Protein AF-A0A256YM13-F1 (afdb_monomer)

Radius of gyration: 19.07 Å; Cα contacts (8 Å, |Δi|>4): 186; chains: 1; bounding box: 47×31×53 Å

Structure (mmCIF, N/CA/C/O backbone):
data_AF-A0A256YM13-F1
#
_entry.id   AF-A0A256YM13-F1
#
loop_
_atom_site.group_PDB
_atom_site.id
_atom_site.type_symbol
_atom_site.label_atom_id
_atom_site.label_alt_id
_atom_site.label_comp_id
_atom_site.label_asym_id
_atom_site.label_entity_id
_atom_site.label_seq_id
_atom_site.pdbx_PDB_ins_code
_atom_site.Cartn_x
_atom_site.Cartn_y
_atom_site.Cartn_z
_atom_site.occupancy
_atom_site.B_iso_or_equiv
_atom_site.auth_seq_id
_atom_site.auth_comp_id
_atom_site.auth_asym_id
_atom_site.auth_atom_id
_atom_site.pdbx_PDB_model_num
ATOM 1 N N . MET A 1 1 ? 4.763 6.037 -4.312 1.00 96.31 1 MET A N 1
ATOM 2 C CA . MET A 1 1 ? 4.524 4.605 -4.057 1.00 96.31 1 MET A CA 1
ATOM 3 C C . MET A 1 1 ? 5.731 4.030 -3.346 1.00 96.31 1 MET A C 1
ATOM 5 O O . MET A 1 1 ? 6.830 4.497 -3.605 1.00 96.31 1 MET A O 1
ATOM 9 N N . TYR A 1 2 ? 5.527 3.063 -2.463 1.00 98.12 2 TYR A N 1
ATOM 10 C CA . TYR A 1 2 ? 6.600 2.208 -1.965 1.00 98.12 2 TYR A CA 1
ATOM 11 C C . TYR A 1 2 ? 6.853 1.097 -2.977 1.00 98.12 2 TYR A C 1
ATOM 13 O O . TYR A 1 2 ? 5.894 0.440 -3.382 1.00 98.12 2 TYR A O 1
ATOM 21 N N . ILE A 1 3 ? 8.101 0.906 -3.399 1.00 98.44 3 ILE A N 1
ATOM 22 C CA . ILE A 1 3 ? 8.493 -0.212 -4.262 1.00 98.44 3 ILE A CA 1
ATOM 23 C C . ILE A 1 3 ? 8.425 -1.504 -3.448 1.00 98.44 3 ILE A C 1
ATOM 25 O O . ILE A 1 3 ? 8.976 -1.579 -2.35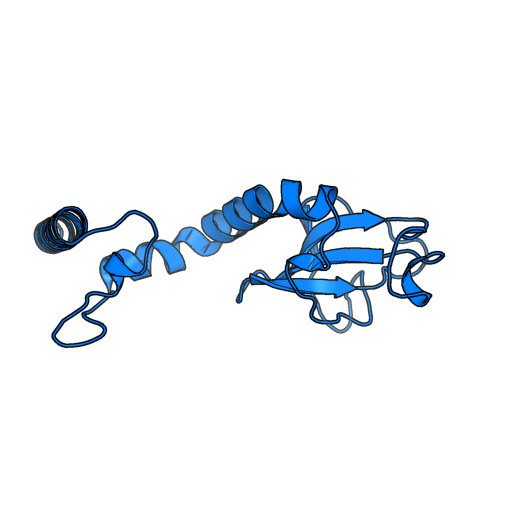2 1.00 98.44 3 ILE A O 1
ATOM 29 N N . ILE A 1 4 ? 7.721 -2.508 -3.965 1.00 98.44 4 ILE A N 1
ATOM 30 C CA . ILE A 1 4 ? 7.563 -3.822 -3.316 1.00 98.44 4 ILE A CA 1
ATOM 31 C C . ILE A 1 4 ? 8.177 -4.951 -4.142 1.00 98.44 4 ILE A C 1
ATOM 33 O O . ILE A 1 4 ? 8.433 -6.019 -3.598 1.00 98.44 4 ILE A O 1
ATOM 37 N N . ASP A 1 5 ? 8.454 -4.717 -5.424 1.00 97.69 5 ASP A N 1
ATOM 38 C CA . ASP A 1 5 ? 9.276 -5.592 -6.256 1.00 97.69 5 ASP A CA 1
ATOM 39 C C . ASP A 1 5 ? 9.888 -4.797 -7.414 1.00 97.69 5 ASP A C 1
ATOM 41 O O . ASP A 1 5 ? 9.279 -3.845 -7.915 1.00 97.69 5 ASP A O 1
ATOM 45 N N . PHE A 1 6 ? 11.081 -5.194 -7.846 1.00 97.19 6 PHE A N 1
ATOM 46 C CA . PHE A 1 6 ? 11.759 -4.625 -9.003 1.00 97.19 6 PHE A CA 1
A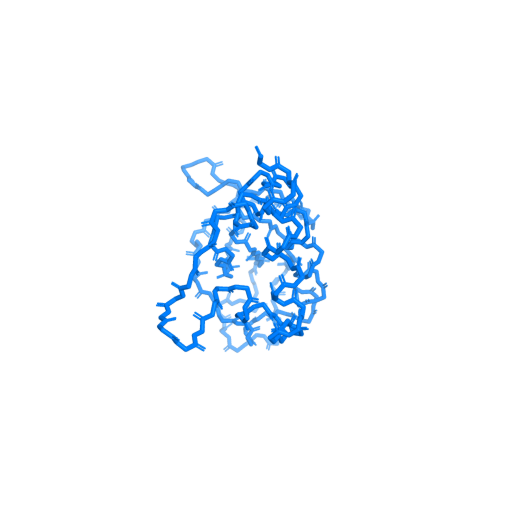TOM 47 C C . PHE A 1 6 ? 12.406 -5.735 -9.834 1.00 97.19 6 PHE A C 1
ATOM 49 O O . PHE A 1 6 ? 13.348 -6.403 -9.413 1.00 97.19 6 PHE A O 1
ATOM 56 N N . MET A 1 7 ? 11.906 -5.895 -11.054 1.00 95.19 7 MET A N 1
ATOM 57 C CA . MET A 1 7 ? 12.349 -6.885 -12.024 1.00 95.19 7 MET A CA 1
ATOM 58 C C . MET A 1 7 ? 13.135 -6.181 -13.124 1.00 95.19 7 MET A C 1
ATOM 60 O O . MET A 1 7 ? 12.561 -5.677 -14.086 1.00 95.19 7 MET A O 1
ATOM 64 N N . GLU A 1 8 ? 14.460 -6.139 -12.989 1.00 92.75 8 GLU A N 1
ATOM 65 C CA . GLU A 1 8 ? 15.347 -5.420 -13.917 1.00 92.75 8 GLU A CA 1
ATOM 66 C C . GLU A 1 8 ? 15.274 -5.951 -15.357 1.00 92.75 8 GLU A C 1
ATOM 68 O O . GLU A 1 8 ? 15.376 -5.178 -16.304 1.00 92.75 8 GLU A O 1
ATOM 73 N N . LEU A 1 9 ? 15.051 -7.256 -15.526 1.00 91.25 9 LEU A N 1
ATOM 74 C CA . LEU A 1 9 ? 14.951 -7.908 -16.838 1.00 91.25 9 LEU A CA 1
ATOM 75 C C . LEU A 1 9 ? 13.499 -8.191 -17.267 1.00 91.25 9 LEU A C 1
ATOM 77 O O . LEU A 1 9 ? 13.279 -8.755 -18.336 1.00 91.25 9 LEU A O 1
ATOM 81 N N . GLY A 1 10 ? 12.517 -7.790 -16.456 1.00 90.50 10 GLY A N 1
ATOM 82 C CA . GLY A 1 10 ? 11.112 -8.162 -16.622 1.00 90.50 10 GLY A CA 1
ATOM 83 C C . GLY A 1 10 ? 10.759 -9.524 -16.020 1.00 90.50 10 GLY A C 1
ATOM 84 O O . GLY A 1 10 ? 11.551 -10.137 -15.302 1.00 90.50 10 GLY A O 1
ATOM 85 N N . ASN A 1 11 ? 9.540 -9.983 -16.301 1.00 86.81 11 ASN A N 1
ATOM 86 C CA . ASN A 1 11 ? 8.965 -11.227 -15.795 1.00 86.81 11 ASN A CA 1
ATOM 87 C C . ASN A 1 11 ? 8.602 -12.168 -16.954 1.00 86.81 11 ASN A C 1
ATOM 89 O O . ASN A 1 11 ? 7.517 -12.043 -17.525 1.00 86.81 11 ASN A O 1
ATOM 93 N N . PRO A 1 12 ? 9.455 -13.144 -17.310 1.00 84.56 12 PRO A N 1
ATOM 94 C CA . PRO A 1 12 ? 9.195 -14.051 -18.433 1.00 84.56 12 PRO A CA 1
ATOM 95 C C . PRO A 1 12 ? 7.883 -14.838 -18.311 1.00 84.56 12 PRO A C 1
ATOM 97 O O . PRO A 1 12 ? 7.276 -15.195 -19.321 1.00 84.56 12 PRO A O 1
ATOM 100 N N . SER A 1 13 ? 7.437 -15.080 -17.077 1.00 82.38 13 SER A N 1
ATOM 101 C CA . SER A 1 13 ? 6.206 -15.802 -16.753 1.00 82.38 13 SER A CA 1
ATOM 102 C C . SER A 1 13 ? 4.973 -14.895 -16.693 1.00 82.38 13 SER A C 1
ATOM 104 O O . SER A 1 13 ? 3.890 -15.369 -16.347 1.00 82.38 13 SER A O 1
ATOM 106 N N . ASP A 1 14 ? 5.107 -13.601 -17.004 1.00 81.69 14 ASP A N 1
ATOM 107 C CA . ASP A 1 14 ? 3.980 -12.676 -16.975 1.00 81.69 14 ASP A CA 1
ATOM 108 C C . ASP A 1 14 ? 2.949 -13.016 -18.055 1.00 81.69 14 ASP A C 1
ATOM 110 O O . ASP A 1 14 ? 3.265 -13.389 -19.198 1.00 81.69 14 ASP A O 1
ATOM 114 N N . ARG A 1 15 ? 1.680 -12.853 -17.687 1.00 79.75 15 ARG A N 1
ATOM 115 C CA . ARG A 1 15 ? 0.559 -13.009 -18.612 1.00 79.75 15 ARG A CA 1
ATOM 116 C C . ARG A 1 15 ? 0.549 -11.893 -19.663 1.00 79.75 15 ARG A C 1
ATOM 118 O O . ARG A 1 15 ? 0.091 -12.137 -20.775 1.00 79.75 15 ARG A O 1
ATOM 125 N N . HIS A 1 16 ? 1.080 -10.717 -19.327 1.00 78.50 16 HIS A N 1
ATOM 126 C CA . HIS A 1 16 ? 1.183 -9.549 -20.192 1.00 78.50 16 HIS A CA 1
ATOM 127 C C . HIS A 1 16 ? 2.510 -9.595 -20.977 1.00 78.50 16 HIS A C 1
ATOM 129 O O . HIS A 1 16 ? 3.587 -9.527 -20.374 1.00 78.50 16 HIS A O 1
ATOM 135 N N . PRO A 1 17 ? 2.483 -9.750 -22.316 1.00 81.19 17 PRO A N 1
ATOM 136 C CA . PRO A 1 17 ? 3.693 -9.892 -23.131 1.00 81.19 17 PRO A CA 1
ATOM 137 C C . PRO A 1 17 ? 4.696 -8.741 -22.990 1.00 81.19 17 PRO A C 1
ATOM 139 O O . PRO A 1 17 ? 5.904 -8.964 -23.047 1.00 81.19 17 PRO A O 1
ATOM 142 N N . GLU A 1 18 ? 4.206 -7.521 -22.783 1.00 77.62 18 GLU A N 1
ATOM 143 C CA . GLU A 1 18 ? 5.000 -6.311 -22.598 1.00 77.62 18 GLU A CA 1
ATOM 144 C C . GLU A 1 18 ? 5.922 -6.384 -21.374 1.00 77.62 18 GLU A C 1
ATOM 146 O O . GLU A 1 18 ? 6.983 -5.770 -21.385 1.00 77.62 18 GLU A O 1
ATOM 151 N N . HIS A 1 19 ? 5.577 -7.160 -20.345 1.00 79.88 19 HIS A N 1
ATOM 152 C CA . HIS A 1 19 ? 6.342 -7.250 -19.096 1.00 79.88 19 HIS A CA 1
ATOM 153 C C . HIS A 1 19 ? 7.454 -8.293 -19.145 1.00 79.88 19 HIS A C 1
ATOM 155 O O . HIS A 1 19 ? 8.294 -8.337 -18.250 1.00 79.88 19 HIS A O 1
ATOM 161 N N . ARG A 1 20 ? 7.492 -9.127 -20.188 1.00 85.75 20 ARG A N 1
ATOM 162 C CA . ARG A 1 20 ? 8.390 -10.287 -20.225 1.00 85.75 20 ARG A CA 1
ATOM 163 C C . ARG A 1 20 ? 9.859 -9.935 -20.376 1.00 85.75 20 ARG A C 1
ATOM 165 O O . ARG A 1 20 ? 10.694 -10.663 -19.857 1.00 85.75 20 ARG A O 1
ATOM 172 N N . ASN A 1 21 ? 10.151 -8.839 -21.075 1.00 88.19 21 ASN A N 1
ATOM 173 C CA . ASN A 1 21 ? 11.504 -8.490 -21.514 1.00 88.19 21 ASN A CA 1
ATOM 174 C C . ASN A 1 21 ? 11.857 -7.012 -21.261 1.00 88.19 21 ASN A C 1
ATOM 176 O O . ASN A 1 21 ? 12.683 -6.450 -21.981 1.00 88.19 21 ASN A O 1
ATOM 180 N N . GLN A 1 22 ? 11.201 -6.346 -20.305 1.00 88.94 22 GLN A N 1
ATOM 181 C CA . GLN A 1 22 ? 11.498 -4.951 -19.965 1.00 88.94 22 GLN A CA 1
ATOM 182 C C . GLN A 1 22 ? 11.516 -4.730 -18.447 1.00 88.94 22 GLN A C 1
ATOM 184 O O . GLN A 1 22 ? 10.744 -5.388 -17.748 1.00 88.94 22 GLN A O 1
ATOM 189 N N . PRO A 1 23 ? 12.327 -3.779 -17.939 1.00 93.88 23 PRO A N 1
ATOM 190 C CA . PRO A 1 23 ? 12.344 -3.450 -16.522 1.00 93.88 23 PRO A CA 1
ATOM 191 C C . PRO A 1 23 ? 10.956 -3.059 -16.016 1.00 93.88 23 PRO A C 1
ATOM 193 O O . PRO A 1 23 ? 10.278 -2.222 -16.621 1.00 93.88 23 PRO A O 1
ATOM 196 N N . LEU A 1 24 ? 10.558 -3.630 -14.885 1.00 94.75 24 LEU A N 1
ATOM 197 C CA . LEU A 1 24 ? 9.239 -3.429 -14.300 1.00 94.75 24 LEU A CA 1
ATOM 198 C C . LEU A 1 24 ? 9.348 -3.310 -12.788 1.00 94.75 24 LEU A C 1
ATOM 200 O O . LEU A 1 24 ? 10.081 -4.063 -12.150 1.00 94.75 24 LEU A O 1
ATOM 204 N N . ALA A 1 25 ? 8.608 -2.376 -12.211 1.00 97.25 25 ALA A N 1
ATOM 205 C CA . ALA A 1 25 ? 8.515 -2.213 -10.774 1.00 97.25 25 ALA A CA 1
ATOM 206 C C . ALA A 1 25 ? 7.059 -2.302 -10.340 1.00 97.25 25 ALA A C 1
ATOM 208 O O . ALA A 1 25 ? 6.191 -1.649 -10.921 1.00 97.25 25 ALA A O 1
ATOM 209 N N . GLN A 1 26 ? 6.810 -3.071 -9.288 1.00 97.62 26 GLN A N 1
ATOM 210 C CA . GLN A 1 26 ? 5.526 -3.089 -8.603 1.00 97.62 26 GLN A CA 1
ATOM 211 C C . GLN A 1 26 ? 5.651 -2.322 -7.291 1.00 97.62 26 GLN A C 1
ATOM 213 O O . GLN A 1 26 ? 6.703 -2.293 -6.647 1.00 97.62 26 GLN A O 1
ATOM 218 N N . GLY A 1 27 ? 4.567 -1.684 -6.870 1.00 98.31 27 GLY A N 1
ATOM 219 C CA . GLY A 1 27 ? 4.539 -0.955 -5.614 1.00 98.31 27 GLY A CA 1
ATOM 220 C C . GLY A 1 27 ? 3.145 -0.579 -5.158 1.00 98.31 27 GLY A C 1
ATOM 221 O O . GLY A 1 27 ? 2.149 -0.801 -5.840 1.00 98.31 27 GLY A O 1
ATOM 222 N N . VAL A 1 28 ? 3.091 0.019 -3.975 1.00 98.69 28 VAL A N 1
ATOM 223 C CA . VAL A 1 28 ? 1.850 0.403 -3.307 1.00 98.69 28 VAL A CA 1
ATOM 224 C C . VAL A 1 28 ? 1.813 1.912 -3.076 1.00 98.69 28 VAL A C 1
ATOM 226 O O . VAL A 1 28 ? 2.768 2.535 -2.603 1.00 98.69 28 VAL A O 1
ATOM 229 N N . GLY A 1 29 ? 0.713 2.548 -3.468 1.00 98.06 29 GLY A N 1
ATOM 230 C CA . GLY A 1 29 ? 0.464 3.964 -3.237 1.00 98.06 29 GLY A CA 1
ATOM 231 C C . GLY A 1 29 ? 0.386 4.273 -1.742 1.00 98.06 29 GLY A C 1
ATOM 232 O O . GLY A 1 29 ? -0.226 3.539 -0.980 1.00 98.06 29 GLY A O 1
ATOM 233 N N . THR A 1 30 ? 0.963 5.392 -1.310 1.00 96.31 30 THR A N 1
ATOM 234 C CA . THR A 1 30 ? 1.059 5.726 0.124 1.00 96.31 30 THR A CA 1
ATOM 235 C C . THR A 1 30 ? -0.211 6.350 0.702 1.00 96.31 30 THR A C 1
ATOM 237 O O . THR A 1 30 ? -0.342 6.430 1.914 1.00 96.31 30 THR A O 1
ATOM 240 N N . LYS A 1 31 ? -1.135 6.819 -0.149 1.00 94.31 31 LYS A N 1
ATOM 241 C CA . LYS A 1 31 ? -2.368 7.504 0.279 1.00 94.31 31 LYS A CA 1
ATOM 242 C C . LYS A 1 31 ? -3.601 6.601 0.273 1.00 94.31 31 LYS A C 1
ATOM 244 O O . LYS A 1 31 ? -4.390 6.634 1.205 1.00 94.31 31 LYS A O 1
ATOM 249 N N . TYR A 1 32 ? -3.770 5.819 -0.791 1.00 95.75 32 TYR A N 1
ATOM 250 C CA . TYR A 1 32 ? -4.956 4.981 -1.009 1.00 95.75 32 TYR A CA 1
ATOM 251 C C . TYR A 1 32 ? -4.619 3.491 -1.111 1.00 95.75 32 TYR A C 1
ATOM 253 O O . TYR A 1 32 ? -5.467 2.708 -1.522 1.00 95.75 32 TYR A O 1
ATOM 261 N N . PHE A 1 33 ? -3.373 3.105 -0.807 1.00 97.56 33 PHE A N 1
ATOM 262 C CA . PHE A 1 33 ? -2.883 1.729 -0.945 1.00 97.56 33 PHE A CA 1
ATOM 263 C C . PHE A 1 33 ? -3.120 1.120 -2.337 1.00 97.56 33 PHE A C 1
ATOM 265 O O . PHE A 1 33 ? -3.207 -0.094 -2.497 1.00 97.56 33 PHE A O 1
ATOM 272 N N . THR A 1 34 ? -3.210 1.968 -3.367 1.00 98.06 34 THR A N 1
ATOM 273 C CA . THR A 1 34 ? -3.400 1.541 -4.753 1.00 98.06 34 THR A CA 1
ATOM 274 C C . THR A 1 34 ? -2.202 0.716 -5.195 1.00 98.06 34 THR A C 1
ATOM 276 O O . THR A 1 34 ? -1.070 1.195 -5.113 1.00 98.06 34 THR A O 1
ATOM 279 N N . LEU A 1 35 ? -2.445 -0.503 -5.666 1.00 98.44 35 LEU A N 1
ATOM 280 C CA . LEU A 1 35 ? -1.404 -1.332 -6.256 1.00 98.44 35 LEU A CA 1
ATOM 281 C C . LEU A 1 35 ? -1.094 -0.809 -7.651 1.00 98.44 35 LEU A C 1
ATOM 283 O O . LEU A 1 35 ? -1.995 -0.574 -8.461 1.00 98.44 35 LEU A O 1
ATOM 287 N N . LEU A 1 36 ? 0.186 -0.577 -7.891 1.00 97.44 36 LEU A N 1
ATOM 288 C CA . LEU A 1 36 ? 0.678 0.046 -9.098 1.00 97.44 36 LEU A CA 1
ATOM 289 C C . LEU A 1 36 ? 1.802 -0.780 -9.684 1.00 97.44 36 LEU A C 1
ATOM 291 O O . LEU A 1 36 ? 2.651 -1.312 -8.969 1.00 97.44 36 LEU A O 1
ATOM 295 N N . GLU A 1 37 ? 1.837 -0.769 -10.999 1.00 95.56 37 GLU A N 1
ATOM 296 C CA . GLU A 1 37 ? 2.962 -1.229 -11.777 1.00 95.56 37 GLU A CA 1
ATOM 297 C C . GLU A 1 37 ? 3.472 -0.081 -12.634 1.00 95.56 37 GLU A C 1
ATOM 299 O O . GLU A 1 37 ? 2.690 0.722 -13.142 1.00 95.56 37 GLU A O 1
ATOM 304 N N . ALA A 1 38 ? 4.786 0.059 -12.740 1.00 95.75 38 ALA A N 1
ATOM 305 C CA . ALA A 1 38 ? 5.399 1.151 -13.469 1.00 95.75 38 ALA A CA 1
ATOM 306 C C . ALA A 1 38 ? 6.722 0.716 -14.095 1.00 95.75 38 ALA A C 1
ATOM 308 O O . ALA A 1 38 ? 7.394 -0.202 -13.628 1.00 95.75 38 ALA A O 1
ATOM 309 N N . VAL A 1 39 ? 7.119 1.420 -15.151 1.00 94.62 39 VAL A N 1
ATOM 310 C CA . VAL A 1 39 ? 8.376 1.165 -15.856 1.00 94.62 39 VAL A CA 1
ATOM 311 C C . VAL A 1 39 ? 9.433 2.130 -15.318 1.00 94.62 39 VAL A C 1
ATOM 313 O O . VAL A 1 39 ? 9.228 3.342 -15.419 1.00 94.62 39 VAL A O 1
ATOM 316 N N . PRO A 1 40 ? 10.561 1.661 -14.765 1.00 95.62 40 PRO A N 1
ATOM 317 C CA . PRO A 1 40 ? 11.673 2.529 -14.386 1.00 95.62 40 PRO A CA 1
ATOM 318 C C . PRO A 1 40 ? 12.210 3.327 -15.577 1.00 95.62 40 PRO A C 1
ATOM 320 O O . PRO A 1 40 ? 12.146 2.890 -16.732 1.00 95.62 40 PRO A O 1
ATOM 323 N N . LEU A 1 41 ? 12.745 4.519 -15.315 1.00 94.88 41 LEU A N 1
ATOM 324 C CA . LEU A 1 41 ? 13.496 5.252 -16.332 1.00 94.88 41 LEU A CA 1
ATOM 325 C C . LEU A 1 41 ? 14.792 4.499 -16.699 1.00 94.88 41 LEU A C 1
ATOM 327 O O . LEU A 1 41 ? 15.318 3.746 -15.876 1.00 94.88 41 LEU A O 1
ATOM 331 N N . PRO A 1 42 ? 15.326 4.679 -17.924 1.00 91.25 42 PRO A N 1
ATOM 332 C CA . PRO A 1 42 ? 16.553 4.007 -18.343 1.00 91.25 42 PRO A CA 1
ATOM 333 C C . PRO A 1 42 ? 17.699 4.219 -17.348 1.00 91.25 42 PRO A C 1
ATOM 335 O O . PRO A 1 42 ? 17.908 5.334 -16.876 1.00 91.25 42 PRO A O 1
ATOM 338 N N . ALA A 1 43 ? 18.437 3.145 -17.056 1.00 89.19 43 ALA A N 1
ATOM 339 C CA . ALA A 1 43 ? 19.561 3.119 -16.113 1.00 89.19 43 ALA A CA 1
ATOM 340 C C . ALA A 1 43 ? 19.227 3.470 -14.645 1.00 89.19 43 ALA A C 1
ATOM 342 O O . ALA A 1 43 ? 20.140 3.579 -13.827 1.00 89.19 43 ALA A O 1
ATOM 343 N N . ILE A 1 44 ? 17.946 3.594 -14.278 1.00 93.69 44 ILE A N 1
ATOM 344 C CA . ILE A 1 44 ? 17.530 3.691 -12.878 1.00 93.69 44 ILE A CA 1
ATOM 345 C C . ILE A 1 44 ? 17.342 2.289 -12.300 1.00 93.69 44 ILE A C 1
ATOM 347 O O . ILE A 1 44 ? 16.557 1.493 -12.814 1.00 93.69 44 ILE A O 1
ATOM 351 N N . ARG A 1 45 ? 18.033 2.016 -11.190 1.00 94.31 45 ARG A N 1
ATOM 352 C CA . ARG A 1 45 ? 17.708 0.904 -10.291 1.00 94.31 45 ARG A CA 1
ATOM 353 C C . ARG A 1 45 ? 16.835 1.427 -9.159 1.00 94.31 45 ARG A C 1
ATOM 355 O O . ARG A 1 45 ? 17.028 2.554 -8.701 1.00 94.31 45 ARG A O 1
ATOM 362 N N . LEU A 1 46 ? 15.872 0.612 -8.757 1.00 96.81 46 LEU A N 1
ATOM 363 C CA . LEU A 1 46 ? 14.977 0.896 -7.645 1.00 96.81 46 LEU A CA 1
ATOM 364 C C . LEU A 1 46 ? 15.277 -0.069 -6.510 1.00 96.81 46 LEU A C 1
ATOM 366 O O . LEU A 1 46 ? 15.520 -1.251 -6.758 1.00 96.81 46 LEU A O 1
ATOM 370 N N . GLU A 1 47 ? 15.215 0.430 -5.284 1.00 97.19 47 GLU A N 1
ATOM 371 C CA . GLU A 1 47 ? 15.398 -0.397 -4.095 1.00 97.19 47 GLU A CA 1
ATOM 372 C C . GLU A 1 47 ? 14.048 -0.863 -3.540 1.00 97.19 47 GLU A C 1
ATOM 374 O O . GLU A 1 47 ? 13.037 -0.156 -3.605 1.00 97.19 47 GLU A O 1
ATOM 379 N N . ILE A 1 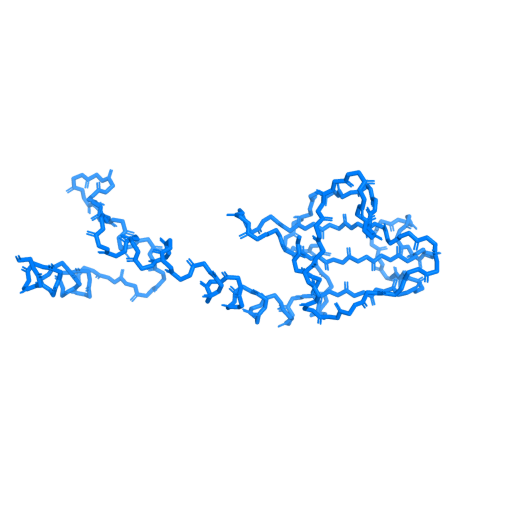48 ? 14.015 -2.063 -2.957 1.00 97.81 48 ILE A N 1
ATOM 380 C CA . ILE A 1 48 ? 12.820 -2.542 -2.254 1.00 97.81 48 ILE A CA 1
ATOM 381 C C . ILE A 1 48 ? 12.567 -1.644 -1.041 1.00 97.81 48 ILE A C 1
ATOM 383 O O . ILE A 1 48 ? 13.482 -1.281 -0.306 1.00 97.81 48 ILE A O 1
ATOM 387 N N . PHE A 1 49 ? 11.304 -1.278 -0.841 1.00 98.00 49 PHE A N 1
ATOM 388 C CA . PHE A 1 49 ? 10.849 -0.278 0.123 1.00 98.00 49 PHE A CA 1
ATOM 389 C C . PHE A 1 49 ? 11.364 1.142 -0.134 1.00 98.00 49 PHE A C 1
ATOM 391 O O . PHE A 1 49 ? 11.244 2.001 0.736 1.00 98.00 49 PHE A O 1
ATOM 398 N N . GLU A 1 50 ? 11.870 1.442 -1.328 1.00 97.56 50 GLU A N 1
ATOM 399 C CA . GLU A 1 50 ? 12.097 2.825 -1.729 1.00 97.56 50 GLU A CA 1
ATOM 400 C C . GLU A 1 50 ? 10.761 3.558 -1.906 1.00 97.56 50 GLU A C 1
ATOM 402 O O . GLU A 1 50 ? 9.837 3.066 -2.562 1.00 97.56 50 GLU A O 1
ATOM 407 N N . LYS A 1 51 ? 10.662 4.774 -1.363 1.00 97.06 51 LYS A N 1
ATOM 408 C CA . LYS A 1 51 ? 9.539 5.674 -1.630 1.00 97.06 51 LYS A CA 1
ATOM 409 C C . LYS A 1 51 ? 9.811 6.476 -2.900 1.00 97.06 51 LYS A C 1
ATOM 411 O O . LYS A 1 51 ? 10.632 7.387 -2.909 1.00 97.06 51 LYS A O 1
ATOM 416 N N . VAL A 1 52 ? 9.072 6.170 -3.960 1.00 96.75 52 VAL A N 1
ATOM 417 C CA . VAL A 1 52 ? 9.140 6.878 -5.244 1.00 96.75 52 VAL A CA 1
ATOM 418 C C . VAL A 1 52 ? 7.955 7.827 -5.384 1.00 96.75 52 VAL A C 1
ATOM 420 O O . VAL A 1 52 ? 6.796 7.400 -5.379 1.00 96.75 52 VAL A O 1
ATOM 423 N N . GLU A 1 53 ? 8.221 9.121 -5.533 1.00 95.44 53 GLU A N 1
ATOM 424 C CA . GLU A 1 53 ? 7.186 10.108 -5.845 1.00 95.44 53 GLU A CA 1
ATOM 425 C C . GLU A 1 53 ? 6.730 9.972 -7.300 1.00 95.44 53 GLU A C 1
ATOM 427 O O . GLU A 1 53 ? 7.541 9.821 -8.215 1.00 95.44 53 GLU A O 1
ATOM 432 N N . LEU A 1 54 ? 5.415 9.998 -7.519 1.00 93.88 54 LEU A N 1
ATOM 433 C CA . LEU A 1 54 ? 4.824 9.965 -8.856 1.00 93.88 54 LEU A CA 1
ATOM 434 C C . LEU A 1 54 ? 4.577 11.402 -9.314 1.00 93.88 54 LEU A C 1
ATOM 436 O O . LEU A 1 54 ? 3.988 12.187 -8.576 1.00 93.88 54 LEU A O 1
ATOM 440 N N . GLY A 1 55 ? 5.018 11.744 -10.523 1.00 91.81 55 GLY A N 1
ATOM 441 C CA . GLY A 1 55 ? 4.939 13.105 -11.052 1.00 91.81 55 GLY A CA 1
ATOM 442 C C . GLY A 1 55 ? 5.988 13.379 -12.135 1.00 91.81 55 GLY A C 1
ATOM 443 O O . GLY A 1 55 ? 6.643 12.443 -12.598 1.00 91.81 55 GLY A O 1
ATOM 444 N N . PRO A 1 56 ? 6.174 14.651 -12.532 1.00 89.00 56 PRO A N 1
ATOM 445 C CA . PRO A 1 56 ? 7.077 15.040 -13.622 1.00 89.00 56 PRO A CA 1
ATOM 446 C C . PRO A 1 56 ? 8.540 14.599 -13.450 1.00 89.00 56 PRO A C 1
ATOM 448 O O . PRO A 1 56 ? 9.218 14.347 -14.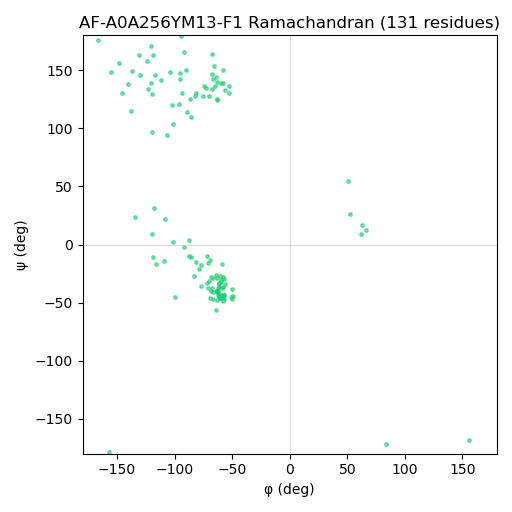440 1.00 89.00 56 PRO A O 1
ATOM 451 N N . HIS A 1 57 ? 9.016 14.476 -12.207 1.00 91.00 57 HIS A N 1
ATOM 452 C CA . HIS A 1 57 ? 10.397 14.098 -11.872 1.00 91.00 57 HIS A CA 1
ATOM 453 C C . HIS A 1 57 ? 10.509 12.678 -11.299 1.00 91.00 57 HIS A C 1
ATOM 455 O O . HIS A 1 57 ? 11.452 12.363 -10.576 1.00 91.00 57 HIS A O 1
ATOM 461 N N . SER A 1 58 ? 9.524 11.822 -11.576 1.00 95.50 58 SER A N 1
ATOM 462 C CA . SER A 1 58 ? 9.508 10.463 -11.044 1.00 95.50 58 SER A CA 1
ATOM 463 C C . SER A 1 58 ? 10.626 9.598 -11.628 1.00 95.50 58 SER A C 1
ATOM 465 O O . SER A 1 58 ? 10.970 9.705 -12.804 1.00 95.50 58 SER A O 1
ATOM 467 N N . LYS A 1 59 ? 11.141 8.670 -10.814 1.00 95.75 59 LYS A N 1
ATOM 468 C CA . LYS A 1 59 ? 12.058 7.601 -11.244 1.00 95.75 59 LYS A CA 1
ATOM 469 C C . LYS A 1 59 ? 11.382 6.543 -12.123 1.00 95.75 59 LYS A C 1
ATOM 471 O O . LYS A 1 59 ? 12.067 5.732 -12.745 1.00 95.75 59 LYS A O 1
ATOM 476 N N . VAL A 1 60 ? 10.050 6.544 -12.166 1.00 96.25 60 VAL A N 1
ATOM 477 C CA . VAL A 1 60 ? 9.230 5.614 -12.944 1.00 96.25 60 VAL A CA 1
ATOM 478 C C . VAL A 1 60 ? 8.293 6.369 -13.885 1.00 96.25 60 VAL A C 1
ATOM 480 O O . VAL A 1 60 ? 7.954 7.529 -13.671 1.00 96.25 60 VAL A O 1
ATOM 483 N N . ARG A 1 61 ? 7.834 5.697 -14.937 1.00 94.69 61 ARG A N 1
ATOM 484 C CA . ARG A 1 61 ? 6.869 6.211 -15.914 1.00 94.69 61 ARG A CA 1
ATOM 485 C C . ARG A 1 61 ? 5.747 5.206 -16.138 1.00 94.69 61 ARG A C 1
ATOM 487 O O . ARG A 1 61 ? 5.902 4.021 -15.858 1.00 94.69 61 ARG A O 1
ATOM 494 N N . ARG A 1 62 ? 4.643 5.689 -16.718 1.00 92.12 62 ARG A N 1
ATOM 495 C CA . ARG A 1 62 ? 3.454 4.886 -17.057 1.00 92.12 62 ARG A CA 1
ATOM 496 C C . ARG A 1 62 ? 2.943 4.044 -15.871 1.00 92.12 62 ARG A C 1
ATOM 498 O O . ARG A 1 62 ? 2.830 2.833 -16.022 1.00 92.12 62 ARG A O 1
ATOM 505 N N . P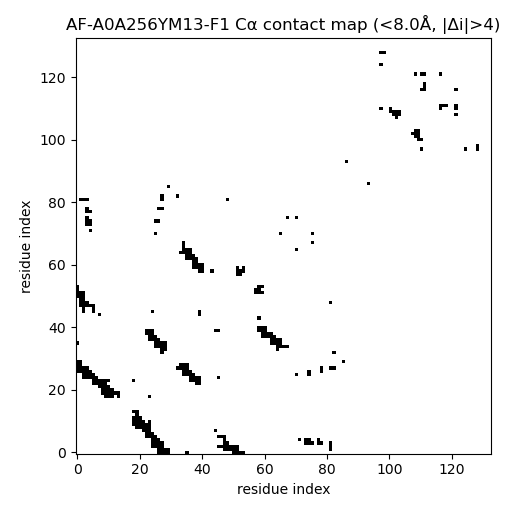RO A 1 63 ? 2.658 4.651 -14.703 1.00 94.31 63 PRO A N 1
ATOM 506 C CA . PRO A 1 63 ? 2.032 3.910 -13.621 1.00 94.31 63 PRO A CA 1
ATOM 507 C C . PRO A 1 63 ? 0.646 3.428 -14.069 1.00 94.31 63 PRO A C 1
ATOM 509 O O . PRO A 1 63 ? -0.184 4.234 -14.495 1.00 94.31 63 PRO A O 1
ATOM 512 N N . ILE A 1 64 ? 0.403 2.129 -13.968 1.00 94.31 64 ILE A N 1
ATOM 513 C CA . ILE A 1 64 ? -0.887 1.490 -14.222 1.00 94.31 64 ILE A CA 1
ATOM 514 C C . ILE A 1 64 ? -1.392 0.851 -12.932 1.00 94.31 64 ILE A C 1
ATOM 516 O O . ILE A 1 64 ? -0.607 0.393 -12.104 1.00 94.31 64 ILE A O 1
ATOM 520 N N . VAL A 1 65 ? -2.709 0.852 -12.740 1.00 96.56 65 VAL A N 1
ATOM 521 C CA . VAL A 1 65 ? -3.334 0.199 -11.586 1.00 96.56 65 VAL A CA 1
ATOM 522 C C . VAL A 1 65 ? -3.454 -1.290 -11.871 1.00 96.56 65 VAL A C 1
ATOM 524 O O . VAL A 1 65 ? -3.985 -1.672 -12.912 1.00 96.56 65 VAL A O 1
ATOM 527 N N . ILE A 1 66 ? -3.006 -2.108 -10.925 1.00 95.06 66 ILE A N 1
ATOM 528 C CA . ILE A 1 66 ? -3.068 -3.569 -11.006 1.00 95.06 66 ILE A CA 1
ATOM 529 C C . ILE A 1 66 ? -3.920 -4.142 -9.870 1.00 95.06 66 ILE A C 1
ATOM 531 O O . ILE A 1 66 ? -4.214 -3.460 -8.883 1.00 95.06 66 ILE A O 1
ATOM 535 N N . ARG A 1 67 ? -4.350 -5.399 -10.003 1.00 95.69 67 ARG A N 1
ATOM 536 C CA . ARG A 1 67 ? -5.051 -6.131 -8.941 1.00 95.69 67 ARG A CA 1
ATOM 537 C C . ARG A 1 67 ? -4.057 -6.909 -8.082 1.00 95.69 67 ARG A C 1
ATOM 539 O O . ARG A 1 67 ? -2.918 -7.140 -8.468 1.00 95.69 67 ARG A O 1
ATOM 546 N N . TYR A 1 68 ? -4.514 -7.365 -6.919 1.00 96.25 68 TYR A N 1
ATOM 547 C CA . TYR A 1 68 ? -3.695 -8.170 -6.008 1.00 96.25 68 TYR A CA 1
ATOM 548 C C . TYR A 1 68 ? -3.166 -9.463 -6.659 1.00 96.25 68 TYR A C 1
ATOM 550 O O . TYR A 1 68 ? -2.018 -9.849 -6.442 1.00 96.25 68 TYR A O 1
ATOM 558 N N . ASP A 1 69 ? -3.971 -10.096 -7.514 1.00 93.75 69 ASP A N 1
ATOM 559 C CA . ASP A 1 69 ? -3.595 -11.327 -8.223 1.00 93.75 69 ASP A CA 1
ATOM 560 C C . ASP A 1 69 ? -2.528 -11.099 -9.307 1.00 93.75 69 ASP A C 1
ATOM 562 O O . ASP A 1 69 ? -1.901 -12.050 -9.774 1.00 93.75 69 ASP A O 1
ATOM 566 N N . ASP A 1 70 ? -2.308 -9.847 -9.712 1.00 92.56 70 ASP A N 1
ATOM 567 C CA . ASP A 1 70 ? -1.278 -9.464 -10.682 1.00 92.56 70 ASP A CA 1
ATOM 568 C C . ASP A 1 70 ? 0.087 -9.239 -10.010 1.00 92.56 70 ASP A C 1
ATOM 570 O O . ASP A 1 70 ? 1.109 -9.147 -10.689 1.00 92.56 70 ASP A O 1
ATOM 574 N N . LEU A 1 71 ? 0.132 -9.190 -8.674 1.00 94.94 71 LEU A N 1
ATOM 575 C CA . LEU A 1 71 ? 1.386 -9.076 -7.942 1.00 94.94 71 LEU A CA 1
ATOM 576 C C . LEU A 1 71 ? 2.269 -10.309 -8.159 1.00 94.94 71 LEU A C 1
ATOM 578 O O . LEU A 1 71 ? 1.791 -11.451 -8.201 1.00 94.94 71 LEU A O 1
ATOM 582 N N . THR A 1 72 ? 3.580 -10.096 -8.215 1.00 94.62 72 THR A N 1
ATOM 583 C CA . THR A 1 72 ? 4.537 -11.201 -8.126 1.00 94.62 72 THR A CA 1
ATOM 584 C C . THR A 1 72 ? 4.499 -11.829 -6.731 1.00 94.62 72 THR A C 1
ATOM 586 O O . THR A 1 72 ? 3.988 -11.260 -5.761 1.00 94.62 72 THR A O 1
ATOM 589 N N . SER A 1 73 ? 5.060 -13.030 -6.595 1.00 94.06 73 SER A N 1
ATOM 590 C CA . SER A 1 73 ? 5.192 -13.659 -5.276 1.00 94.06 73 SER A CA 1
ATOM 591 C C . SER A 1 73 ? 6.067 -12.828 -4.331 1.00 94.06 73 SER A C 1
ATOM 593 O O . SER A 1 73 ? 5.730 -12.713 -3.157 1.00 94.06 73 SER A O 1
ATOM 595 N N . VAL A 1 74 ? 7.125 -12.189 -4.848 1.00 95.62 74 VAL A N 1
ATOM 596 C CA . VAL A 1 74 ? 8.002 -11.291 -4.077 1.00 95.62 74 VAL A CA 1
ATOM 597 C C . VAL A 1 74 ? 7.246 -10.031 -3.650 1.00 95.62 74 VAL A C 1
ATOM 599 O O . VAL A 1 74 ? 7.255 -9.680 -2.470 1.00 95.62 74 VAL A O 1
ATOM 602 N N . ALA A 1 75 ? 6.510 -9.406 -4.573 1.00 97.25 75 ALA A N 1
ATOM 603 C CA . ALA A 1 75 ? 5.674 -8.244 -4.292 1.00 97.25 75 ALA A CA 1
ATOM 604 C C . ALA A 1 75 ? 4.634 -8.533 -3.200 1.00 97.25 75 ALA A C 1
ATOM 606 O O . ALA A 1 75 ? 4.457 -7.721 -2.292 1.00 97.25 75 ALA A O 1
ATOM 607 N N . ARG A 1 76 ? 3.977 -9.703 -3.247 1.00 97.31 76 ARG A N 1
ATOM 608 C CA . ARG A 1 76 ? 3.025 -10.135 -2.208 1.00 97.31 76 ARG A CA 1
ATOM 609 C C . ARG A 1 76 ? 3.682 -10.266 -0.837 1.00 97.31 76 ARG A C 1
ATOM 611 O O . ARG A 1 76 ? 3.104 -9.794 0.138 1.00 97.31 76 ARG A O 1
ATOM 618 N N . THR A 1 77 ? 4.870 -10.865 -0.758 1.00 97.19 77 THR A N 1
ATOM 619 C CA . THR A 1 77 ? 5.620 -10.994 0.503 1.00 97.19 77 THR A CA 1
ATOM 620 C C . THR A 1 77 ? 6.013 -9.630 1.071 1.00 97.19 77 THR A C 1
ATOM 622 O O . THR A 1 77 ? 5.885 -9.404 2.272 1.00 97.19 77 THR A O 1
ATOM 625 N N . ASN A 1 78 ? 6.432 -8.697 0.216 1.00 98.31 78 ASN A N 1
ATOM 626 C CA . ASN A 1 78 ? 6.861 -7.364 0.639 1.00 98.31 78 ASN A CA 1
ATOM 627 C C . ASN A 1 78 ? 5.694 -6.411 0.944 1.00 98.31 78 ASN A C 1
ATOM 629 O O . ASN A 1 78 ? 5.877 -5.428 1.662 1.00 98.31 78 ASN A O 1
ATOM 633 N N . LEU A 1 79 ? 4.489 -6.677 0.429 1.00 98.44 79 LEU A N 1
ATOM 634 C CA . LEU A 1 79 ? 3.346 -5.777 0.583 1.00 98.44 79 LEU A CA 1
ATOM 635 C C . LEU A 1 79 ? 2.997 -5.511 2.053 1.00 98.44 79 LEU A C 1
ATOM 637 O O . LEU A 1 79 ? 2.740 -4.363 2.408 1.00 98.44 79 LEU A O 1
ATOM 641 N N . GLU A 1 80 ? 2.995 -6.540 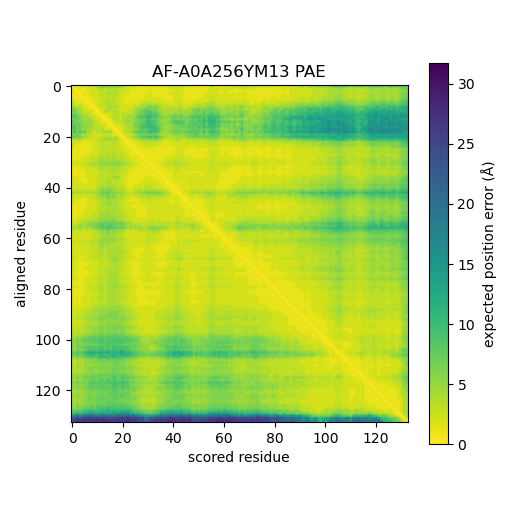2.905 1.00 96.19 80 GLU A N 1
ATOM 642 C CA . GLU A 1 80 ? 2.632 -6.382 4.320 1.00 96.19 80 GLU A CA 1
ATOM 643 C C . GLU A 1 80 ? 3.588 -5.418 5.040 1.00 96.19 80 GLU A C 1
ATOM 645 O O . GLU A 1 80 ? 3.157 -4.512 5.753 1.00 96.19 80 GLU A O 1
ATOM 650 N N . GLU A 1 81 ? 4.890 -5.572 4.802 1.00 97.88 81 GLU A N 1
ATOM 651 C CA . GLU A 1 81 ? 5.925 -4.708 5.371 1.00 97.88 81 GLU A CA 1
ATOM 652 C C . GLU A 1 81 ? 5.841 -3.276 4.821 1.00 97.88 81 GLU A C 1
ATOM 654 O O . GLU A 1 81 ? 5.937 -2.307 5.576 1.00 97.88 81 GLU A O 1
ATOM 659 N N . ALA A 1 82 ? 5.580 -3.113 3.522 1.00 98.31 82 ALA A N 1
ATOM 660 C CA . ALA A 1 82 ? 5.371 -1.795 2.928 1.00 98.31 82 ALA A CA 1
ATOM 661 C C . ALA A 1 82 ? 4.143 -1.081 3.520 1.00 98.31 82 ALA A C 1
ATOM 663 O O . ALA A 1 82 ? 4.204 0.112 3.818 1.00 98.31 82 ALA A O 1
ATOM 664 N N . VAL A 1 83 ? 3.039 -1.805 3.744 1.00 98.12 83 VAL A N 1
ATOM 665 C CA . VAL A 1 83 ? 1.834 -1.265 4.393 1.00 98.12 83 VAL A CA 1
ATOM 666 C C . VAL A 1 83 ? 2.137 -0.827 5.825 1.00 98.12 83 VAL A C 1
ATOM 668 O O . VAL A 1 83 ? 1.748 0.279 6.200 1.00 98.12 83 VAL A O 1
ATOM 671 N N . LYS A 1 84 ? 2.883 -1.624 6.605 1.00 97.62 84 LYS A N 1
ATOM 672 C CA . LYS A 1 84 ? 3.316 -1.242 7.964 1.00 97.62 84 LYS A CA 1
ATOM 673 C C . LYS A 1 84 ? 4.102 0.067 7.958 1.00 97.62 84 LYS A C 1
ATOM 675 O O . LYS A 1 84 ? 3.788 0.964 8.737 1.00 97.62 84 LYS A O 1
ATOM 680 N N . ARG A 1 85 ? 5.066 0.216 7.046 1.00 97.94 85 ARG A N 1
ATOM 681 C CA . ARG A 1 85 ? 5.858 1.453 6.895 1.00 97.94 85 ARG A CA 1
ATOM 682 C C . ARG A 1 85 ? 4.985 2.656 6.561 1.00 97.94 85 ARG A C 1
ATOM 684 O O . ARG A 1 85 ? 5.106 3.693 7.206 1.00 97.94 85 ARG A O 1
ATOM 691 N N . ILE A 1 86 ? 4.059 2.501 5.613 1.00 97.88 86 ILE A N 1
ATOM 692 C CA . ILE A 1 86 ? 3.110 3.561 5.249 1.00 97.88 86 ILE A CA 1
ATOM 693 C C . ILE A 1 86 ? 2.255 3.968 6.454 1.00 97.88 86 ILE A C 1
ATOM 695 O O . ILE A 1 86 ? 2.050 5.163 6.668 1.00 97.88 86 ILE A O 1
ATOM 699 N N . ILE A 1 87 ? 1.766 3.002 7.238 1.00 97.69 87 ILE A N 1
ATOM 700 C CA . ILE A 1 87 ? 0.955 3.274 8.430 1.00 97.69 87 ILE A CA 1
ATOM 701 C C . ILE A 1 87 ? 1.767 4.042 9.473 1.00 97.69 87 ILE A C 1
ATOM 703 O O . ILE A 1 87 ? 1.289 5.062 9.958 1.00 97.69 87 ILE A O 1
ATOM 707 N N . LEU A 1 88 ? 2.992 3.603 9.775 1.00 97.19 88 LEU A N 1
ATOM 708 C CA . LEU A 1 88 ? 3.863 4.254 10.759 1.00 97.19 88 LEU A CA 1
ATOM 709 C C . LEU A 1 88 ? 4.252 5.680 10.341 1.00 97.19 88 LEU A C 1
ATOM 711 O O . LEU A 1 88 ? 4.223 6.596 11.154 1.00 97.19 88 LEU A O 1
ATOM 715 N N . GLU A 1 89 ? 4.542 5.908 9.060 1.00 96.50 89 GLU A N 1
ATOM 716 C CA . GLU A 1 89 ? 4.818 7.257 8.542 1.00 96.50 89 GLU A CA 1
ATOM 717 C C . GLU A 1 89 ? 3.624 8.208 8.628 1.00 96.50 89 GLU A C 1
ATOM 719 O O . GLU A 1 89 ? 3.803 9.424 8.664 1.00 96.50 89 GLU A O 1
ATOM 724 N N . ASN A 1 90 ? 2.408 7.665 8.624 1.00 95.88 90 ASN A N 1
ATOM 725 C CA . ASN A 1 90 ? 1.168 8.432 8.661 1.00 95.88 90 ASN A CA 1
ATOM 726 C C . ASN A 1 90 ? 0.367 8.115 9.931 1.00 95.88 90 ASN A C 1
ATOM 728 O O . ASN A 1 90 ? -0.864 8.177 9.916 1.00 95.88 90 ASN A O 1
ATOM 732 N N . GLU A 1 91 ? 1.062 7.790 11.029 1.00 96.44 91 GLU A N 1
ATOM 733 C CA . GLU A 1 91 ? 0.473 7.279 12.273 1.00 96.44 91 GLU A CA 1
ATOM 734 C C . GLU A 1 91 ? -0.707 8.132 12.737 1.00 96.44 91 GLU A C 1
ATOM 736 O O . GLU A 1 91 ? -1.772 7.602 13.048 1.00 96.44 91 GLU A O 1
ATOM 741 N N . LYS A 1 92 ? -0.553 9.462 12.688 1.00 96.38 92 LYS A N 1
ATOM 742 C CA . LYS A 1 92 ? -1.595 10.415 13.077 1.00 96.38 92 LYS A CA 1
ATOM 743 C C . LYS A 1 92 ? -2.939 10.113 12.411 1.00 96.38 92 LYS A C 1
ATOM 745 O O . LYS A 1 92 ? -3.946 10.094 13.102 1.00 96.38 92 LYS A O 1
ATOM 750 N N . THR A 1 93 ? -2.963 9.853 11.104 1.00 94.75 93 THR A N 1
ATOM 751 C CA . THR A 1 93 ? -4.202 9.576 10.360 1.00 94.75 93 THR A CA 1
ATOM 752 C C . THR A 1 93 ? -4.877 8.290 10.836 1.00 94.75 93 THR A C 1
ATOM 754 O O . THR A 1 93 ? -6.099 8.246 10.974 1.00 94.75 93 THR A O 1
ATOM 757 N N . PHE A 1 94 ? -4.096 7.246 11.119 1.00 95.75 94 PHE A N 1
ATOM 758 C CA . PHE A 1 94 ? -4.628 5.956 11.564 1.00 95.75 94 PHE A CA 1
ATOM 759 C C . PHE A 1 94 ? -5.041 5.970 13.037 1.00 95.75 94 PHE A C 1
ATOM 761 O O . PHE A 1 94 ? -6.051 5.373 13.393 1.00 95.75 94 PHE A O 1
ATOM 768 N N . VAL A 1 95 ? -4.312 6.684 13.895 1.00 95.62 95 VAL A N 1
ATOM 769 C CA . VAL A 1 95 ? -4.688 6.893 15.300 1.00 95.62 95 VAL A CA 1
ATOM 770 C C . VAL A 1 95 ? -5.935 7.768 15.400 1.00 95.62 95 VAL A C 1
ATOM 772 O O . VAL A 1 95 ? -6.832 7.485 16.192 1.00 95.62 95 VAL A O 1
ATOM 775 N N . GLU A 1 96 ? -6.035 8.804 14.568 1.00 95.25 96 GLU A N 1
ATOM 776 C CA . GLU A 1 96 ? -7.195 9.690 14.527 1.00 95.25 96 GLU A CA 1
ATOM 777 C C . GLU A 1 96 ? -8.484 8.925 14.216 1.00 95.25 96 GLU A C 1
ATOM 779 O O . GLU A 1 96 ? -9.486 9.181 14.877 1.00 95.25 96 GLU A O 1
ATOM 784 N N . PHE A 1 97 ? -8.450 7.909 13.343 1.00 95.38 97 PHE A N 1
ATOM 785 C CA . PHE A 1 97 ? -9.588 7.006 13.131 1.00 95.38 97 PHE A CA 1
ATOM 786 C C . PHE A 1 97 ? -10.127 6.423 14.449 1.00 95.38 97 PHE A C 1
ATOM 788 O O . PHE A 1 97 ? -11.332 6.467 14.678 1.00 95.38 97 PHE A O 1
ATOM 795 N N . PHE A 1 98 ? -9.272 5.956 15.363 1.00 94.31 98 PHE A N 1
ATOM 796 C CA . PHE A 1 98 ? -9.729 5.452 16.667 1.00 94.31 98 PHE A CA 1
ATOM 797 C C . PHE A 1 98 ? -10.321 6.549 17.560 1.00 94.31 98 PHE A C 1
ATOM 799 O O . PHE A 1 98 ? -11.235 6.293 18.342 1.00 94.31 98 PHE A O 1
ATOM 806 N N . ASN A 1 99 ? -9.867 7.788 17.407 1.00 92.81 99 ASN A N 1
ATOM 807 C CA . ASN A 1 99 ? -10.337 8.909 18.215 1.00 92.81 99 ASN A CA 1
ATOM 808 C C . ASN A 1 99 ? -11.646 9.527 17.699 1.00 92.81 99 ASN A C 1
ATOM 810 O O . ASN A 1 99 ? -12.394 10.090 18.499 1.00 92.81 99 ASN A O 1
ATOM 814 N N . ILE A 1 100 ? -11.936 9.427 16.397 1.00 93.62 100 ILE A N 1
ATOM 815 C CA . ILE A 1 100 ? -13.084 10.110 15.773 1.00 93.62 100 ILE A CA 1
ATOM 816 C C . ILE A 1 100 ? -14.119 9.175 15.143 1.00 93.62 100 ILE A C 1
ATOM 818 O O . ILE A 1 100 ? -15.179 9.650 14.757 1.00 93.62 100 ILE A O 1
ATOM 822 N N . ALA A 1 101 ? -13.840 7.875 14.998 1.00 94.50 101 ALA A N 1
ATOM 823 C CA . ALA A 1 101 ? -14.755 6.958 14.320 1.00 94.50 101 ALA A CA 1
ATOM 824 C C . ALA A 1 101 ? -16.135 6.885 14.991 1.00 94.50 101 ALA A C 1
ATOM 826 O O . ALA A 1 101 ? -16.252 6.788 16.215 1.00 94.50 101 ALA A O 1
ATOM 827 N N . GLU A 1 102 ? -17.172 6.851 14.161 1.00 93.62 102 GLU A N 1
ATOM 828 C CA . GLU A 1 102 ? -18.574 6.820 14.570 1.00 93.62 102 GLU A CA 1
ATOM 829 C C . GLU A 1 102 ? -19.293 5.565 14.040 1.00 93.62 102 GLU A C 1
ATOM 831 O O . GLU A 1 102 ? -18.744 4.811 13.220 1.00 93.62 102 GLU A O 1
ATOM 836 N N . PRO A 1 103 ? -20.535 5.304 14.494 1.00 95.75 103 PRO A N 1
ATOM 837 C CA . PRO A 1 103 ? -21.393 4.310 13.874 1.00 95.75 103 PRO A CA 1
ATOM 838 C C . PRO A 1 103 ? -21.552 4.528 12.365 1.00 95.75 103 PRO A C 1
ATOM 840 O O . PRO A 1 103 ? -21.908 5.615 11.923 1.00 95.75 103 PRO A O 1
ATOM 843 N N . VAL A 1 104 ? -21.353 3.473 11.569 1.00 94.25 104 VAL A N 1
ATOM 844 C CA . VAL A 1 104 ? -21.621 3.507 10.118 1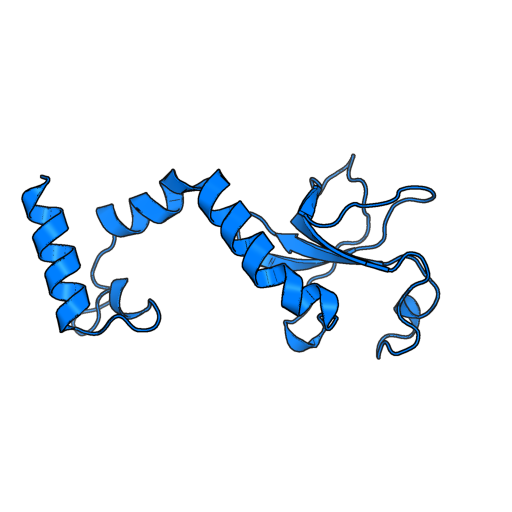.00 94.25 104 VAL A CA 1
ATOM 845 C C . VAL A 1 104 ? -23.128 3.557 9.872 1.00 94.25 104 VAL A C 1
ATOM 847 O O . VAL A 1 104 ? -23.606 4.208 8.948 1.00 94.25 104 VAL A O 1
ATOM 850 N N . ASN A 1 105 ? -23.889 2.839 10.699 1.00 94.69 105 ASN A N 1
ATOM 851 C CA . ASN A 1 105 ? -25.345 2.884 10.748 1.00 94.69 105 ASN A CA 1
ATOM 852 C C . ASN A 1 105 ? -25.839 2.411 12.127 1.00 94.69 105 ASN A C 1
ATOM 854 O O . ASN A 1 105 ? -25.050 2.033 12.991 1.00 94.69 105 ASN A O 1
ATOM 858 N N . ILE A 1 106 ? -27.161 2.359 12.316 1.00 92.44 106 ILE A N 1
ATOM 859 C CA . ILE A 1 106 ? -27.798 1.956 13.583 1.00 92.44 106 ILE A CA 1
ATOM 860 C C . ILE A 1 106 ? -27.441 0.537 14.075 1.00 92.44 106 ILE A C 1
ATOM 862 O O . ILE A 1 106 ? -27.709 0.209 15.227 1.00 92.44 106 ILE A O 1
ATOM 866 N N . ARG A 1 107 ? -26.888 -0.330 13.218 1.00 91.88 107 ARG A N 1
ATOM 867 C CA . ARG A 1 107 ? -26.545 -1.726 13.540 1.00 91.88 107 ARG A CA 1
ATOM 868 C C . ARG A 1 107 ? -25.042 -1.987 13.639 1.00 91.88 107 ARG A C 1
ATOM 870 O O . ARG A 1 107 ? -24.693 -3.063 14.118 1.00 91.88 107 ARG A O 1
ATOM 877 N N . MET A 1 108 ? -24.186 -1.078 13.166 1.00 93.81 108 MET A N 1
ATOM 878 C CA . MET A 1 108 ? -22.763 -1.361 12.957 1.00 93.81 108 MET A CA 1
ATOM 879 C C . MET A 1 108 ? -21.878 -0.144 13.221 1.00 93.81 108 MET A C 1
ATOM 881 O O . MET A 1 108 ? -22.096 0.930 12.653 1.00 93.81 108 MET A O 1
ATOM 885 N N . HIS A 1 109 ? -20.834 -0.342 14.025 1.00 96.31 109 HIS A N 1
ATOM 886 C CA . HIS A 1 109 ? -19.785 0.644 14.260 1.00 96.31 109 HIS A CA 1
ATOM 887 C C . HIS A 1 109 ? -18.617 0.509 13.277 1.00 96.31 109 HIS A C 1
ATOM 889 O O . HIS A 1 109 ? -18.296 -0.596 12.848 1.00 96.31 109 HIS A O 1
ATOM 895 N N . ALA A 1 110 ? -17.927 1.610 12.951 1.00 96.62 110 ALA A N 1
ATOM 896 C CA . ALA A 1 110 ? -16.789 1.576 12.025 1.00 96.62 110 ALA A CA 1
ATOM 897 C C . ALA A 1 110 ? -15.639 0.669 12.505 1.00 96.62 110 ALA A C 1
ATOM 899 O O . ALA A 1 110 ? -14.984 0.026 11.692 1.00 96.62 110 ALA A O 1
ATOM 900 N N . PHE A 1 111 ? -15.429 0.547 13.820 1.00 96.38 111 PHE A N 1
ATOM 901 C CA . PHE A 1 111 ? -14.449 -0.394 14.388 1.00 96.38 111 PHE A CA 1
ATOM 902 C C . PHE A 1 111 ? -14.727 -1.853 14.034 1.00 96.38 111 PHE A C 1
ATOM 904 O O . PHE A 1 111 ? -13.783 -2.618 13.896 1.00 96.38 111 PHE A O 1
ATOM 911 N N . GLU A 1 112 ? -15.992 -2.237 13.847 1.00 95.56 112 GLU A N 1
ATOM 912 C CA . GLU A 1 112 ? -16.358 -3.612 13.481 1.00 95.56 112 GLU A CA 1
ATOM 913 C C . GLU A 1 112 ? -15.974 -3.956 12.030 1.00 95.56 112 GLU A C 1
ATOM 915 O O . GLU A 1 112 ? -16.019 -5.121 11.647 1.00 95.56 112 GLU A O 1
ATOM 920 N N . LEU A 1 113 ? -15.569 -2.968 11.218 1.00 95.00 113 LEU A N 1
ATOM 921 C CA . LEU A 1 113 ? -15.001 -3.203 9.885 1.00 95.00 113 LEU A CA 1
ATOM 922 C C . LEU A 1 113 ? -13.545 -3.674 9.942 1.00 95.00 113 LEU A C 1
ATOM 924 O O . LEU A 1 113 ? -13.034 -4.201 8.953 1.00 95.00 113 LEU A O 1
ATOM 928 N N . LEU A 1 114 ? -12.862 -3.473 11.072 1.00 95.06 114 LEU A N 1
ATOM 929 C CA . LEU A 1 114 ? -11.509 -3.977 11.245 1.00 95.06 114 LEU A CA 1
ATOM 930 C C . LEU A 1 114 ? -11.547 -5.495 11.460 1.00 95.06 114 LEU A C 1
ATOM 932 O O . LEU A 1 114 ? -12.369 -5.997 12.236 1.00 95.06 114 LEU A O 1
ATOM 936 N N . PRO A 1 115 ? -10.644 -6.246 10.807 1.00 94.44 115 PRO A N 1
ATOM 937 C CA . PRO A 1 115 ? -10.606 -7.690 10.956 1.00 94.44 115 PRO A CA 1
ATOM 938 C C . PRO A 1 115 ? -10.405 -8.062 12.427 1.00 94.44 115 PRO A C 1
ATOM 940 O O . PRO A 1 115 ? -9.602 -7.458 13.136 1.00 94.44 115 PRO A O 1
ATOM 943 N N . ASN A 1 116 ? -11.129 -9.088 12.872 1.00 94.94 116 ASN A N 1
ATOM 944 C CA . ASN A 1 116 ? -11.092 -9.610 14.242 1.00 94.94 116 ASN A CA 1
ATOM 945 C C . ASN A 1 116 ? -11.634 -8.663 15.336 1.00 94.94 116 ASN A C 1
ATOM 947 O O . ASN A 1 116 ? -11.483 -8.966 16.521 1.00 94.94 116 ASN A O 1
ATOM 951 N N . ILE A 1 117 ? -12.315 -7.565 14.985 1.00 95.31 117 ILE A N 1
ATOM 952 C CA . ILE A 1 117 ? -13.003 -6.701 15.957 1.00 95.31 117 ILE A CA 1
ATOM 953 C C . ILE A 1 117 ? -14.507 -6.985 15.947 1.00 95.31 117 ILE A C 1
ATOM 955 O O . ILE A 1 117 ? -15.244 -6.554 15.068 1.00 95.31 117 ILE A O 1
ATOM 959 N N . GLY A 1 118 ? -14.977 -7.705 16.968 1.00 93.44 118 GLY A N 1
ATOM 960 C CA . GLY A 1 118 ? -16.406 -7.910 17.218 1.00 93.44 118 GLY A CA 1
ATOM 961 C C . GLY A 1 118 ? -16.993 -6.903 18.214 1.00 93.44 118 GLY A C 1
ATOM 962 O O . GLY A 1 118 ? -16.278 -6.098 18.811 1.00 93.44 118 GLY A O 1
ATOM 963 N N . LYS A 1 119 ? -18.301 -7.018 18.482 1.00 94.44 119 LYS A N 1
ATOM 964 C CA . LYS A 1 119 ? -19.054 -6.122 19.388 1.00 94.44 119 LYS A CA 1
ATOM 965 C C . LYS A 1 119 ? -18.415 -5.907 20.761 1.00 94.44 119 LYS A C 1
ATOM 967 O O . LYS A 1 119 ? -18.480 -4.803 21.289 1.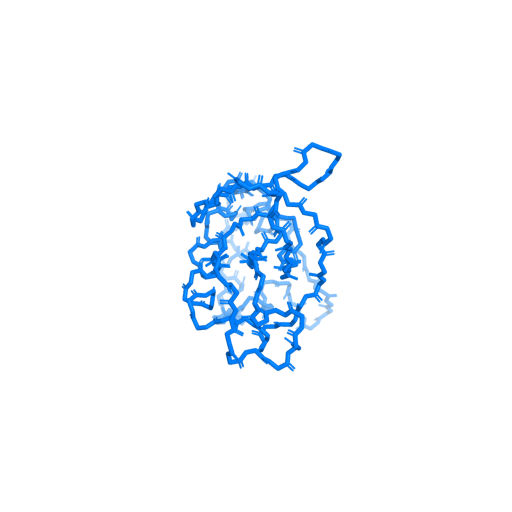00 94.44 119 LYS A O 1
ATOM 972 N N . LYS A 1 120 ? -17.824 -6.955 21.348 1.00 95.75 120 LYS A N 1
ATOM 973 C CA . LYS A 1 120 ? -17.161 -6.870 22.659 1.00 95.75 120 LYS A CA 1
ATOM 974 C C . LYS A 1 120 ? -15.949 -5.938 22.597 1.00 95.75 120 LYS A C 1
ATOM 976 O O . LYS A 1 120 ? -15.907 -4.963 23.332 1.00 95.75 120 LYS A O 1
ATOM 981 N N . THR A 1 121 ? -15.014 -6.217 21.689 1.00 96.12 121 THR A N 1
ATOM 982 C CA . THR A 1 121 ? -13.798 -5.414 21.500 1.00 96.12 121 THR A CA 1
ATOM 983 C C . THR A 1 121 ? -14.135 -3.987 21.080 1.00 96.12 121 THR A C 1
ATOM 985 O O . THR A 1 121 ? -13.547 -3.045 21.594 1.00 96.12 121 THR A O 1
ATOM 988 N N . MET A 1 122 ? -15.127 -3.817 20.201 1.00 95.44 122 MET A N 1
ATOM 989 C CA . MET A 1 122 ? -15.621 -2.501 19.800 1.00 95.44 122 MET A CA 1
ATOM 990 C C . MET A 1 122 ? -16.119 -1.678 20.996 1.00 95.44 122 MET A C 1
ATOM 992 O O . MET A 1 122 ? -15.733 -0.519 21.115 1.00 95.44 122 MET A O 1
ATOM 996 N N . ARG A 1 123 ? -16.920 -2.265 21.899 1.00 94.31 123 ARG A N 1
ATOM 997 C CA . ARG A 1 123 ? -17.391 -1.568 23.109 1.00 94.31 123 ARG A CA 1
ATOM 998 C C . ARG A 1 123 ? -16.236 -1.137 24.001 1.00 94.31 123 ARG A C 1
ATOM 1000 O O . ARG A 1 123 ? -16.193 0.026 24.375 1.00 94.31 123 ARG A O 1
ATOM 1007 N N . THR A 1 124 ? -15.273 -2.027 24.247 1.00 95.00 124 THR A N 1
ATOM 1008 C CA . THR A 1 124 ? -14.067 -1.688 25.016 1.00 95.00 124 THR A CA 1
ATOM 1009 C C . THR A 1 124 ? -13.309 -0.517 24.388 1.00 95.00 124 THR A C 1
ATOM 1011 O O . THR A 1 124 ? -12.919 0.400 25.095 1.00 95.00 124 THR A O 1
ATOM 1014 N N . LEU A 1 125 ? -13.149 -0.485 23.060 1.00 94.12 125 LEU A N 1
ATOM 1015 C CA . LEU A 1 125 ? -12.495 0.641 22.378 1.00 94.12 125 LEU A CA 1
ATOM 1016 C C . LEU A 1 125 ? -13.249 1.970 22.556 1.00 94.12 125 LEU A C 1
ATOM 1018 O O . LEU A 1 125 ? -12.612 3.014 22.678 1.00 94.12 125 LEU A O 1
ATOM 1022 N N . ILE A 1 126 ? -14.586 1.950 22.560 1.00 93.56 126 ILE A N 1
ATOM 1023 C CA . ILE A 1 126 ? -15.401 3.151 22.799 1.00 93.56 126 ILE A CA 1
ATOM 1024 C C . ILE A 1 126 ? -15.274 3.611 24.255 1.00 93.56 126 ILE A C 1
ATOM 1026 O O . ILE A 1 126 ? -15.047 4.796 24.484 1.00 93.56 126 ILE A O 1
ATOM 1030 N N . GLU A 1 127 ? -15.371 2.689 25.215 1.00 93.75 127 GLU A N 1
ATOM 1031 C CA . GLU A 1 127 ? -15.230 2.978 26.649 1.00 93.75 127 GLU A CA 1
ATOM 1032 C C . GLU A 1 127 ? -13.860 3.614 26.947 1.00 93.75 127 GLU A C 1
ATOM 1034 O O . GLU A 1 127 ? -13.789 4.688 27.539 1.00 93.75 127 GLU A O 1
ATOM 1039 N N . GLU A 1 128 ? -12.770 3.025 26.446 1.00 92.56 128 GLU A N 1
ATOM 1040 C CA . GLU A 1 128 ? -11.406 3.556 26.610 1.00 92.56 128 GLU A CA 1
ATOM 1041 C C . GLU A 1 128 ? -11.225 4.949 25.988 1.00 92.56 128 GLU A C 1
ATOM 1043 O O . GLU A 1 128 ? -10.486 5.793 26.504 1.00 92.56 128 GLU A O 1
ATOM 1048 N N . ARG A 1 129 ? -11.913 5.220 24.875 1.00 91.75 129 ARG A N 1
ATOM 1049 C CA . ARG A 1 129 ? -11.896 6.539 24.235 1.00 91.75 129 ARG A CA 1
ATOM 1050 C C . ARG A 1 129 ? -12.590 7.598 25.091 1.00 91.75 129 ARG A C 1
ATOM 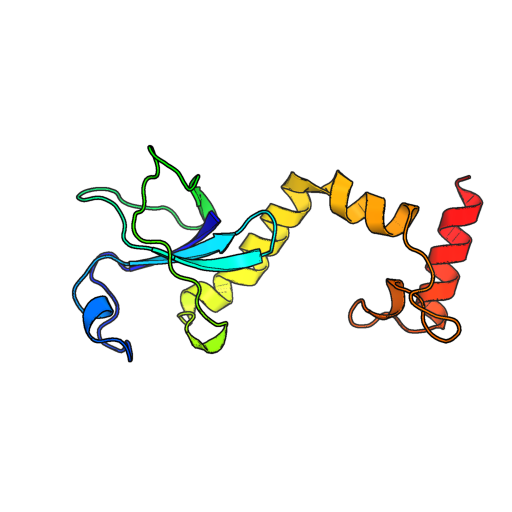1052 O O . ARG A 1 129 ? -12.135 8.740 25.112 1.00 91.75 129 ARG A O 1
ATOM 1059 N N . GLU A 1 130 ? -13.678 7.242 25.767 1.00 87.81 130 GLU A N 1
ATOM 1060 C CA . GLU A 1 130 ? -14.427 8.157 26.636 1.00 87.81 130 GLU A CA 1
ATOM 1061 C C . GLU A 1 130 ? -13.672 8.474 27.930 1.00 87.81 130 GLU A C 1
ATOM 1063 O O . GLU A 1 130 ? -13.722 9.610 28.384 1.00 87.81 130 GLU A O 1
ATOM 1068 N N . VAL A 1 131 ? -12.898 7.525 28.470 1.00 84.44 131 VAL A N 1
ATOM 1069 C CA . VAL A 1 131 ? -12.076 7.725 29.682 1.00 84.44 131 VAL A CA 1
ATOM 1070 C C . VAL A 1 131 ? -10.989 8.795 29.497 1.00 84.44 131 VAL A C 1
ATOM 1072 O O . VAL A 1 131 ? -10.578 9.433 30.464 1.00 84.44 131 VAL A O 1
ATOM 1075 N N . LYS A 1 132 ? -10.498 8.991 28.267 1.00 59.41 132 LYS A N 1
ATOM 1076 C CA . LYS A 1 132 ? -9.449 9.975 27.943 1.00 59.41 132 LYS A CA 1
ATOM 1077 C C . LYS A 1 132 ? -9.974 11.355 27.520 1.00 59.41 132 LYS A C 1
ATOM 1079 O O . LYS A 1 132 ? -9.145 12.221 27.235 1.00 59.41 132 LYS A O 1
ATOM 1084 N N . ARG A 1 133 ? -11.294 11.558 27.436 1.00 54.00 133 ARG A N 1
ATOM 1085 C CA . ARG A 1 133 ? -11.907 12.879 27.202 1.00 54.00 133 ARG A CA 1
ATOM 1086 C C . ARG A 1 133 ? -12.209 13.580 28.518 1.00 54.00 133 ARG A C 1
ATOM 1088 O O . ARG A 1 133 ? -12.028 14.816 28.535 1.00 54.00 133 ARG A O 1
#

pLDDT: mean 93.56, std 6.29, range [54.0, 98.69]

Foldseek 3Di:
DFWQDWDCQFPCPAPDPVRNGAIKTWDADLPPRFTKIWGFDPPDDDDHRDDFDDDPPTRTDDIDTDDPVNDDPSSVVRSVVSNVVSCVVVVVVVVVCLLDWAAPDPVGTPQCVDPPDDPVNVVVSVVVNVVVD

Nearest PDB structures (foldseek):
  2i5h-assembly1_A  TM=8.591E-01  e=6.644E-10  Archaeoglobus fulgidus
  8y9k-assembly2_C  TM=3.366E-01  e=3.709E+00  Bombyx mori cypovirus 1
  4nkb-assembly1_B-2  TM=4.124E-01  e=6.383E+00  Caenorhabditis elegans

Solvent-accessible surface area (backbone atoms only — not comparable to full-atom values): 7673 Å² total; per-residue (Å²): 51,32,27,29,32,69,32,76,61,27,39,77,86,47,91,52,76,79,42,27,76,33,47,36,32,34,26,34,32,75,86,77,62,45,41,32,35,28,33,52,42,88,95,55,84,78,54,77,66,36,77,45,65,83,61,98,86,31,64,49,43,78,75,41,82,53,57,82,87,72,49,51,75,62,25,58,67,35,41,61,59,48,49,51,51,45,46,63,78,43,37,67,66,62,53,42,46,75,75,67,65,53,64,76,47,102,88,44,47,51,59,53,75,42,88,92,32,48,75,67,59,41,49,52,54,52,53,58,55,58,76,76,108

Secondary structure (DSSP, 8-state):
-EEEEEETT--TT-SSGGGTTS-EEEEE-TTT--EEEEEEPTT----TT-BPPPSTT-SEEEEEE--GGGS-HHHHHHHHHHHHHHHHHTHHHHHHHHHH--EEETTEEGGGGSTT--HHHHHHHHHHHHHT-

Sequence (133 aa):
MYIIDFMELGNPSDRHPEHRNQPLAQGVGTKYFTLLEAVPLPAIRLEIFEKVELGPHSKVRRPIVIRYDDLTSVARTNLEEAVKRIILENEKTFVEFFNIAEPVNIRMHAFELLPNIGKKTMRTLIEEREVKR

Mean predicted aligned error: 4.4 Å